Protein AF-A0A2S3U0H0-F1 (afdb_monomer_lite)

Structure (mmCIF, N/CA/C/O backbone):
data_AF-A0A2S3U0H0-F1
#
_entry.id   AF-A0A2S3U0H0-F1
#
loop_
_atom_site.group_PDB
_atom_site.id
_atom_site.type_symbol
_atom_site.label_atom_id
_atom_site.label_alt_id
_atom_site.label_comp_id
_atom_site.label_asym_id
_atom_site.label_entity_id
_atom_site.label_seq_id
_atom_site.pdbx_PDB_ins_code
_atom_site.Cartn_x
_atom_site.Cartn_y
_atom_site.Cartn_z
_atom_site.occupancy
_atom_site.B_iso_or_equiv
_atom_site.auth_seq_id
_atom_site.auth_comp_id
_atom_site.auth_asym_id
_atom_site.auth_atom_id
_atom_site.pdbx_PDB_model_num
ATOM 1 N N . MET A 1 1 ? -17.698 -8.871 22.736 1.00 60.97 1 MET A N 1
ATOM 2 C CA . MET A 1 1 ? -17.835 -9.371 24.126 1.00 60.97 1 MET A CA 1
ATOM 3 C C . MET A 1 1 ? -19.288 -9.163 24.531 1.00 60.97 1 MET A C 1
ATOM 5 O O . MET A 1 1 ? -19.805 -8.092 24.228 1.00 60.97 1 MET A O 1
ATOM 9 N N . ASN A 1 2 ? -19.949 -10.149 25.146 1.00 73.38 2 ASN A N 1
ATOM 10 C CA . ASN A 1 2 ? -21.327 -9.989 25.633 1.00 73.38 2 ASN A CA 1
ATOM 11 C C . ASN A 1 2 ? -21.284 -9.626 27.118 1.00 73.38 2 ASN A C 1
ATOM 13 O O . ASN A 1 2 ? -20.671 -10.350 27.902 1.00 73.38 2 ASN A O 1
ATOM 17 N N . GLN A 1 3 ? -21.918 -8.518 27.494 1.00 83.31 3 GLN A N 1
ATOM 18 C CA . GLN A 1 3 ? -21.955 -8.028 28.872 1.00 83.31 3 GLN A CA 1
ATOM 19 C C . GLN A 1 3 ? -23.400 -7.786 29.311 1.00 83.31 3 GLN A C 1
ATOM 21 O O . GLN A 1 3 ? -24.269 -7.542 28.476 1.00 83.31 3 GLN A O 1
ATOM 26 N N . GLN A 1 4 ? -23.675 -7.888 30.610 1.00 89.75 4 GLN A N 1
ATOM 27 C CA . GLN A 1 4 ? -24.959 -7.472 31.172 1.00 89.75 4 GLN A CA 1
ATOM 28 C C . GLN A 1 4 ? -24.845 -6.032 31.668 1.00 89.75 4 GLN A C 1
ATOM 30 O O . GLN A 1 4 ? -23.900 -5.706 32.385 1.00 89.75 4 GLN A O 1
ATOM 35 N N . ALA A 1 5 ? -25.802 -5.191 31.284 1.00 89.31 5 ALA A N 1
ATOM 36 C CA . ALA A 1 5 ? -25.940 -3.829 31.785 1.00 89.31 5 ALA A CA 1
ATOM 37 C C . ALA A 1 5 ? -27.229 -3.706 32.599 1.00 89.31 5 ALA A C 1
ATOM 39 O O . ALA A 1 5 ? -28.252 -4.290 32.233 1.00 89.31 5 ALA A O 1
ATOM 40 N N . ILE A 1 6 ? -27.166 -2.958 33.699 1.00 90.62 6 ILE A N 1
ATOM 41 C CA . ILE A 1 6 ? -28.332 -2.605 34.514 1.00 90.62 6 ILE A CA 1
ATOM 42 C C . ILE A 1 6 ? -29.107 -1.511 33.778 1.00 90.62 6 ILE A C 1
ATOM 44 O O . ILE A 1 6 ? -28.504 -0.609 33.197 1.00 90.62 6 ILE A O 1
ATOM 48 N N . ILE A 1 7 ? -30.434 -1.609 33.775 1.00 90.25 7 ILE A N 1
ATOM 49 C CA . ILE A 1 7 ? -31.294 -0.578 33.193 1.00 90.25 7 ILE A CA 1
ATOM 50 C C . ILE A 1 7 ? -31.602 0.458 34.277 1.00 90.25 7 ILE A C 1
ATOM 52 O O . ILE A 1 7 ? -32.066 0.104 35.359 1.00 90.25 7 ILE A O 1
ATOM 56 N N . GLU A 1 8 ? -31.368 1.733 33.973 1.00 92.38 8 GLU A N 1
ATOM 57 C CA . GLU A 1 8 ? -31.744 2.866 34.821 1.00 92.38 8 GLU A CA 1
ATOM 58 C C . GLU A 1 8 ? -32.905 3.631 34.178 1.00 92.38 8 GLU A C 1
ATOM 60 O O . GLU A 1 8 ? -32.902 3.890 32.973 1.00 92.38 8 GLU A O 1
ATOM 65 N N . ALA A 1 9 ? -33.912 3.986 34.976 1.00 91.69 9 ALA A N 1
ATOM 66 C CA . ALA A 1 9 ? -35.019 4.827 34.534 1.00 91.69 9 ALA A CA 1
ATOM 67 C C . ALA A 1 9 ? -34.747 6.277 34.937 1.00 91.69 9 ALA A C 1
ATOM 69 O O . ALA A 1 9 ? -34.553 6.550 36.121 1.00 91.69 9 ALA A O 1
ATOM 70 N N . LEU A 1 10 ? -34.760 7.190 33.967 1.00 95.19 10 LEU A N 1
ATOM 71 C CA . LEU A 1 10 ? -34.533 8.620 34.178 1.00 95.19 10 LEU A CA 1
ATOM 72 C C . LEU A 1 10 ? -35.791 9.427 33.816 1.00 95.19 10 LEU A C 1
ATOM 74 O O . LEU A 1 10 ? -36.524 9.051 32.899 1.00 95.19 10 LEU A O 1
ATOM 78 N N . ASP A 1 11 ? -36.047 10.527 34.526 1.00 92.50 11 ASP A N 1
ATOM 79 C CA . ASP A 1 11 ? -37.075 11.512 34.168 1.00 92.50 11 ASP A CA 1
ATOM 80 C C . ASP A 1 11 ? -36.614 12.430 33.016 1.00 92.50 11 ASP A C 1
ATOM 82 O O . ASP A 1 11 ? -35.493 12.329 32.514 1.00 92.50 11 ASP A O 1
ATOM 86 N N . ALA A 1 12 ? -37.469 13.368 32.596 1.00 94.12 12 ALA A N 1
ATOM 87 C CA . ALA A 1 12 ? -37.137 14.315 31.526 1.00 94.12 12 ALA A CA 1
ATOM 88 C C . ALA A 1 12 ? -35.936 15.235 31.844 1.00 94.12 12 ALA A C 1
ATOM 90 O O . ALA A 1 12 ? -35.362 15.822 30.929 1.00 94.12 12 ALA A O 1
ATOM 91 N N . ASN A 1 13 ? -35.553 15.357 33.118 1.00 94.88 13 ASN A N 1
ATOM 92 C CA . ASN A 1 13 ? -34.406 16.136 33.583 1.00 94.88 13 ASN A CA 1
ATOM 93 C C . ASN A 1 13 ? -33.153 15.263 33.799 1.00 94.88 13 ASN A C 1
ATOM 95 O O . ASN A 1 13 ? -32.121 15.784 34.220 1.00 94.88 13 ASN A O 1
ATOM 99 N N . GLY A 1 14 ? -33.223 13.953 33.531 1.00 93.69 14 GLY A N 1
ATOM 100 C CA . GLY A 1 14 ? -32.121 13.010 33.725 1.00 93.69 14 GLY A CA 1
ATOM 101 C C . GLY A 1 14 ? -31.955 12.495 35.160 1.00 93.69 14 GLY A C 1
ATOM 102 O O . GLY A 1 14 ? -30.900 11.956 35.477 1.00 93.69 14 GLY A O 1
ATOM 103 N N . GLN A 1 15 ? -32.952 12.658 36.037 1.00 95.00 15 GLN A N 1
ATOM 104 C CA . GLN A 1 15 ? -32.906 12.164 37.420 1.00 95.00 15 GLN A CA 1
ATOM 105 C C . GLN A 1 15 ? -33.456 10.741 37.531 1.00 95.00 15 GLN A C 1
ATOM 107 O O . GLN A 1 15 ? -34.466 10.418 36.907 1.00 95.00 15 GLN A O 1
ATOM 112 N N . ASN A 1 16 ? -32.844 9.908 38.376 1.00 94.00 16 ASN A N 1
ATOM 113 C CA . ASN A 1 16 ? -33.283 8.530 38.586 1.00 94.00 16 ASN A CA 1
ATOM 114 C C . ASN A 1 16 ? -34.701 8.451 39.169 1.00 94.00 16 ASN A C 1
ATOM 116 O O . ASN A 1 16 ? -35.032 9.088 40.171 1.00 94.00 16 ASN A O 1
ATOM 120 N N . LEU A 1 17 ? -35.516 7.590 38.568 1.00 91.00 17 LEU A N 1
ATOM 121 C CA . LEU A 1 17 ? -36.861 7.258 39.016 1.00 91.00 17 LEU A CA 1
ATOM 122 C C . LEU A 1 17 ? -36.852 5.956 39.822 1.00 91.00 17 LEU A C 1
ATOM 124 O O . LEU A 1 17 ? -36.223 4.970 39.439 1.00 91.00 17 LEU A O 1
ATOM 128 N N . ASN A 1 18 ? -37.607 5.930 40.922 1.00 90.31 18 ASN A N 1
ATOM 129 C CA . ASN A 1 18 ? -37.819 4.719 41.713 1.00 90.31 18 ASN A CA 1
ATOM 130 C C . ASN A 1 18 ? -38.939 3.868 41.092 1.00 90.31 18 ASN A C 1
ATOM 132 O O . ASN A 1 18 ? -40.113 4.036 41.424 1.00 90.31 18 ASN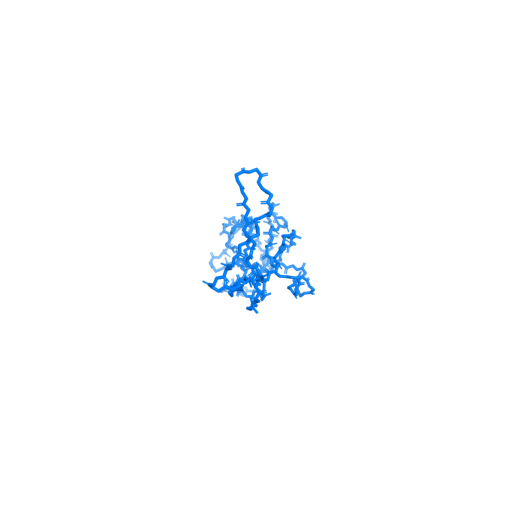 A O 1
ATOM 136 N N . VAL A 1 19 ? -38.579 2.986 40.160 1.00 88.12 19 VAL A N 1
ATOM 137 C CA . VAL A 1 19 ? -39.514 2.111 39.434 1.00 88.12 19 VAL A CA 1
ATOM 138 C C . VAL A 1 19 ? -39.018 0.666 39.411 1.00 88.12 19 VAL A C 1
ATOM 140 O O . VAL A 1 19 ? -37.822 0.401 39.514 1.00 88.12 19 VAL A O 1
ATOM 143 N N . VAL A 1 20 ? -39.942 -0.283 39.244 1.00 88.62 20 VAL A N 1
ATOM 144 C CA . VAL A 1 20 ? -39.611 -1.700 39.037 1.00 88.62 20 VAL A CA 1
ATOM 145 C C . VAL A 1 20 ? -39.477 -1.961 37.539 1.00 88.62 20 VAL A C 1
ATOM 147 O O . VAL A 1 20 ? -40.443 -1.810 36.794 1.00 88.62 20 VAL A O 1
ATOM 150 N N . LEU A 1 21 ? -38.284 -2.360 37.097 1.00 84.50 21 LEU A N 1
ATOM 151 C CA . LEU A 1 21 ? -37.990 -2.681 35.698 1.00 84.50 21 LEU A CA 1
ATOM 152 C C . LEU A 1 21 ? -37.961 -4.197 35.495 1.00 84.50 21 LEU A C 1
ATOM 154 O O . LEU A 1 21 ? -37.329 -4.928 36.259 1.00 84.50 21 LEU A O 1
ATOM 158 N N . THR A 1 22 ? -38.660 -4.686 34.470 1.00 86.69 22 THR A N 1
ATOM 159 C CA . THR A 1 22 ? -38.656 -6.105 34.090 1.00 86.69 22 THR A CA 1
ATOM 160 C C . THR A 1 22 ? -38.443 -6.216 32.576 1.00 86.69 22 THR A C 1
ATOM 162 O O . THR A 1 22 ? -39.365 -5.911 31.820 1.00 86.69 22 THR A O 1
ATOM 165 N N . PRO A 1 23 ? -37.248 -6.625 32.112 1.00 89.00 23 PRO A N 1
ATOM 166 C CA . PRO A 1 23 ? -36.099 -7.089 32.898 1.00 89.00 23 PRO A CA 1
ATOM 167 C C . PRO A 1 23 ? -35.354 -5.944 33.609 1.00 89.00 23 PRO A C 1
ATOM 169 O O . PRO A 1 23 ? -35.446 -4.789 33.207 1.00 89.00 23 PRO A O 1
ATOM 172 N N . SER A 1 24 ? -34.597 -6.268 34.660 1.00 88.00 24 SER A N 1
ATOM 173 C CA . SER A 1 24 ? -33.722 -5.310 35.358 1.00 88.00 24 SER A CA 1
ATOM 174 C C . SER A 1 24 ? -32.348 -5.155 34.694 1.00 88.00 24 SER A C 1
ATOM 176 O O . SER A 1 24 ? -31.608 -4.216 34.992 1.00 88.00 24 SER A O 1
ATOM 178 N N . THR A 1 25 ? -32.004 -6.061 33.775 1.00 90.62 25 THR A N 1
ATOM 179 C CA . THR A 1 25 ? -30.761 -6.041 33.006 1.00 90.62 25 THR A CA 1
ATOM 180 C C . THR A 1 25 ? -31.018 -6.355 31.538 1.00 90.62 25 THR A C 1
ATOM 182 O O . THR A 1 25 ? -32.006 -6.995 31.175 1.00 90.62 25 THR A O 1
ATOM 185 N N . THR A 1 26 ? -30.108 -5.915 30.675 1.00 90.06 26 THR A N 1
ATOM 186 C CA . THR A 1 26 ? -30.109 -6.275 29.256 1.00 90.06 26 THR A CA 1
ATOM 187 C C . THR A 1 26 ? -28.733 -6.749 28.814 1.00 90.06 26 THR A C 1
ATOM 189 O O . THR A 1 26 ? -27.713 -6.405 29.420 1.00 90.06 26 THR A O 1
ATOM 192 N N . SER A 1 27 ? -28.698 -7.560 27.758 1.00 89.25 27 SER A N 1
ATOM 193 C CA . SER A 1 27 ? -27.441 -7.970 27.144 1.00 89.25 27 SER A CA 1
ATOM 194 C C . SER A 1 27 ? -26.972 -6.894 26.173 1.00 89.25 27 SER A C 1
ATOM 196 O O . SER A 1 27 ? -27.676 -6.532 25.233 1.00 89.25 27 SER A O 1
ATOM 198 N N . VAL A 1 28 ? -25.762 -6.401 26.403 1.00 84.69 28 VAL A N 1
ATOM 199 C CA . VAL A 1 28 ? -25.082 -5.444 25.541 1.00 84.69 28 VAL A CA 1
ATOM 200 C C . VAL A 1 28 ? -23.996 -6.177 24.766 1.00 84.69 28 VAL A C 1
ATOM 202 O O . VAL A 1 28 ? -23.157 -6.883 25.336 1.00 84.69 28 VAL A O 1
ATOM 205 N N . TYR A 1 29 ? -24.005 -5.989 23.451 1.00 80.38 29 TYR A N 1
ATOM 206 C CA . TYR A 1 29 ? -22.926 -6.415 22.574 1.00 80.38 29 TYR A CA 1
ATOM 207 C C . TYR A 1 29 ? -21.968 -5.244 22.359 1.00 80.38 29 TYR A C 1
ATOM 209 O O . TYR A 1 29 ? -22.322 -4.257 21.718 1.00 80.38 29 TYR A O 1
ATOM 217 N N . ILE A 1 30 ? -20.748 -5.362 22.888 1.00 75.69 30 ILE A N 1
ATOM 218 C CA . ILE A 1 30 ? -19.671 -4.409 22.605 1.00 75.69 30 ILE A CA 1
ATOM 219 C C . ILE A 1 30 ? -18.774 -5.037 21.526 1.00 75.69 30 ILE A C 1
ATOM 221 O O . ILE A 1 30 ? -18.113 -6.056 21.807 1.00 75.69 30 ILE A O 1
ATOM 225 N N . PRO A 1 31 ? -18.748 -4.486 20.296 1.00 69.88 31 PRO A N 1
ATOM 226 C CA . PRO A 1 31 ? -17.837 -4.954 19.263 1.00 69.88 31 PRO A CA 1
ATOM 227 C C . PRO A 1 31 ? -16.396 -4.640 19.673 1.00 69.88 31 PRO A C 1
ATOM 229 O O . PRO A 1 31 ? -16.074 -3.520 20.061 1.00 69.88 31 PRO A O 1
ATOM 232 N N . ILE A 1 32 ? -15.516 -5.635 19.574 1.00 64.88 32 ILE A N 1
ATOM 233 C CA . ILE A 1 32 ? -14.068 -5.435 19.683 1.00 64.88 32 ILE A CA 1
ATOM 234 C C . ILE A 1 32 ? -13.502 -5.336 18.271 1.00 64.88 32 ILE A C 1
ATOM 236 O O . ILE A 1 32 ? -13.320 -6.341 17.588 1.00 64.88 32 ILE A O 1
ATOM 240 N N . THR A 1 33 ? -13.250 -4.118 17.806 1.00 69.00 33 THR A N 1
ATOM 241 C CA . THR A 1 33 ? -12.514 -3.902 16.557 1.00 69.00 33 THR A CA 1
ATOM 242 C C . THR A 1 33 ? -11.021 -3.930 16.854 1.00 69.00 33 THR A C 1
ATOM 244 O O . THR A 1 33 ? -10.570 -3.291 17.807 1.00 69.00 33 THR A O 1
ATOM 247 N N . GLN A 1 34 ? -10.233 -4.644 16.044 1.00 70.44 34 GLN A N 1
ATOM 248 C CA . GLN A 1 34 ? -8.779 -4.493 16.106 1.00 70.44 34 GLN A CA 1
ATOM 249 C C . GLN A 1 34 ? -8.429 -3.036 15.811 1.00 70.44 34 GLN A C 1
ATOM 251 O O . GLN A 1 34 ? -8.779 -2.514 14.755 1.00 70.44 34 GLN A O 1
ATOM 256 N N . ALA A 1 35 ? -7.753 -2.381 16.753 1.00 81.31 35 ALA A N 1
ATOM 257 C CA . ALA A 1 35 ? -7.283 -1.022 16.551 1.00 81.31 35 ALA A CA 1
ATOM 258 C C . ALA A 1 35 ? -6.241 -1.010 15.425 1.00 81.31 35 ALA A C 1
ATOM 260 O O . ALA A 1 35 ? -5.191 -1.657 15.523 1.00 81.31 35 ALA A O 1
ATOM 261 N N . THR A 1 36 ? -6.535 -0.267 14.363 1.00 90.00 36 THR A N 1
ATOM 262 C CA . THR A 1 36 ? -5.583 0.043 13.302 1.00 90.00 36 THR A CA 1
ATOM 263 C C . THR A 1 36 ? -4.997 1.431 13.524 1.00 90.00 36 THR A C 1
ATOM 265 O O . THR A 1 36 ? -5.583 2.305 14.160 1.00 90.00 36 THR A O 1
ATOM 268 N N . THR A 1 37 ? -3.791 1.641 13.029 1.00 92.25 37 THR A N 1
ATOM 269 C CA . THR A 1 37 ? -3.117 2.941 13.028 1.00 92.25 37 THR A CA 1
ATOM 270 C C . THR A 1 37 ? -2.567 3.183 11.638 1.00 92.25 37 THR A C 1
ATOM 272 O O . THR A 1 37 ? -2.432 2.246 10.857 1.00 92.25 37 THR A O 1
ATOM 275 N N . THR A 1 38 ? -2.266 4.433 11.326 1.00 94.88 38 THR A N 1
ATOM 276 C CA . THR A 1 38 ? -1.668 4.822 10.057 1.00 94.88 38 THR A CA 1
ATOM 277 C C . THR A 1 38 ? -0.203 5.201 10.261 1.00 94.88 38 THR A C 1
ATOM 279 O O . THR A 1 38 ? 0.126 5.865 11.246 1.00 94.88 38 THR A O 1
ATOM 282 N N . LYS A 1 39 ? 0.677 4.768 9.355 1.00 94.25 39 LYS A N 1
ATOM 283 C CA . LYS A 1 39 ? 2.104 5.115 9.344 1.00 94.25 39 LYS A CA 1
ATOM 284 C C . LYS A 1 39 ? 2.604 5.325 7.925 1.00 94.25 39 LYS A C 1
ATOM 286 O O . LYS A 1 39 ? 2.162 4.632 7.014 1.00 94.25 39 LYS A O 1
ATOM 291 N N . ASP A 1 40 ? 3.582 6.206 7.773 1.00 96.50 40 ASP A N 1
ATOM 292 C CA . ASP A 1 40 ? 4.323 6.323 6.523 1.00 96.50 40 ASP A CA 1
ATOM 293 C C . ASP A 1 40 ? 5.423 5.264 6.472 1.00 96.50 40 ASP A C 1
ATOM 295 O O . ASP A 1 40 ? 6.245 5.142 7.385 1.00 96.50 40 ASP A O 1
ATOM 299 N N . VAL A 1 41 ? 5.409 4.476 5.400 1.00 96.25 41 VAL A N 1
ATOM 300 C CA . VAL A 1 41 ? 6.325 3.360 5.165 1.00 96.25 41 VAL A CA 1
ATOM 301 C C . VAL A 1 41 ? 7.068 3.615 3.852 1.00 96.25 41 VAL A C 1
ATOM 303 O O . VAL A 1 41 ? 6.429 3.947 2.850 1.00 96.25 41 VAL A O 1
ATOM 306 N N . PRO A 1 42 ? 8.407 3.494 3.819 1.00 97.06 42 PRO A N 1
ATOM 307 C CA . PRO A 1 42 ? 9.167 3.644 2.583 1.00 97.06 42 PRO A CA 1
ATOM 308 C C . PRO A 1 42 ? 8.821 2.532 1.587 1.00 97.06 42 PRO A C 1
ATOM 310 O O . PRO A 1 42 ? 8.598 1.387 1.987 1.00 97.06 42 PRO A O 1
ATOM 313 N N . ILE A 1 43 ? 8.807 2.855 0.294 1.00 96.38 43 ILE A N 1
ATOM 314 C CA . ILE A 1 43 ? 8.599 1.857 -0.764 1.00 96.38 43 ILE A CA 1
ATOM 315 C C . ILE A 1 43 ? 9.929 1.256 -1.226 1.00 96.38 43 ILE A C 1
ATOM 317 O O . ILE A 1 43 ? 10.934 1.960 -1.337 1.00 96.38 43 ILE A O 1
ATOM 321 N N . ASP A 1 44 ? 9.917 -0.039 -1.527 1.00 95.44 44 ASP A N 1
ATOM 322 C CA . ASP A 1 44 ? 11.048 -0.796 -2.065 1.00 95.44 44 ASP A CA 1
ATOM 323 C C . ASP A 1 44 ? 10.688 -1.312 -3.466 1.00 95.44 44 ASP A C 1
ATOM 325 O O . ASP A 1 44 ? 9.913 -2.258 -3.617 1.00 95.44 44 ASP A O 1
ATOM 329 N N . LEU A 1 45 ? 11.190 -0.631 -4.501 1.00 95.12 45 LEU A N 1
ATOM 330 C CA . LEU A 1 45 ? 10.859 -0.910 -5.901 1.00 95.12 45 LEU A CA 1
ATOM 331 C C . LEU A 1 45 ? 11.683 -2.096 -6.419 1.00 95.12 45 LEU A C 1
ATOM 333 O O . LEU A 1 45 ? 12.909 -2.010 -6.505 1.00 95.12 45 LEU A O 1
ATOM 337 N N . LYS A 1 46 ? 11.011 -3.176 -6.830 1.00 92.06 46 LYS A N 1
ATOM 338 C CA . LYS A 1 46 ? 11.647 -4.404 -7.333 1.00 92.06 46 LYS A CA 1
ATOM 339 C C . LYS A 1 46 ? 11.225 -4.702 -8.760 1.00 92.06 46 LYS A C 1
ATOM 341 O O . LYS A 1 46 ? 10.062 -4.542 -9.109 1.00 92.06 46 LYS A O 1
ATOM 346 N N . ALA A 1 47 ? 12.162 -5.166 -9.580 1.00 91.88 47 ALA A N 1
ATOM 347 C CA . ALA A 1 47 ? 11.836 -5.648 -10.916 1.00 91.88 47 ALA A CA 1
ATOM 348 C C . ALA A 1 47 ? 11.006 -6.940 -10.830 1.00 91.88 47 ALA A C 1
ATOM 350 O O . ALA A 1 47 ? 11.280 -7.805 -9.999 1.00 91.88 47 ALA A O 1
ATOM 351 N N . SER A 1 48 ? 10.022 -7.082 -11.712 1.00 91.50 48 SER A N 1
ATOM 352 C CA . SER A 1 48 ? 9.211 -8.293 -11.877 1.00 91.50 48 SER A CA 1
ATOM 353 C C . SER A 1 48 ? 8.891 -8.532 -13.358 1.00 91.50 48 SER A C 1
ATOM 355 O O . SER A 1 48 ? 9.081 -7.637 -14.183 1.00 91.50 48 SER A O 1
ATOM 357 N N . GLY A 1 49 ? 8.412 -9.730 -13.700 1.00 87.38 49 GLY A N 1
ATOM 358 C CA . GLY A 1 49 ? 8.096 -10.103 -15.082 1.00 87.38 49 GLY A CA 1
ATOM 359 C C . GLY A 1 49 ? 9.289 -10.683 -15.850 1.00 87.38 49 GLY A C 1
ATOM 360 O O . GLY A 1 49 ? 10.284 -11.108 -15.260 1.00 87.38 49 GLY A O 1
ATOM 361 N N . LYS A 1 50 ? 9.174 -10.754 -17.183 1.00 81.69 50 LYS A N 1
ATOM 362 C CA . LYS A 1 50 ? 10.218 -11.331 -18.044 1.00 81.69 50 LYS A CA 1
ATOM 363 C C . LYS A 1 50 ? 11.299 -10.290 -18.326 1.00 81.69 50 LYS A C 1
ATOM 365 O O . LYS A 1 50 ? 11.048 -9.319 -19.035 1.00 81.69 50 LYS A O 1
ATOM 370 N N . THR A 1 51 ? 12.508 -10.537 -17.835 1.00 78.00 51 THR A N 1
ATOM 371 C CA . THR A 1 51 ? 13.694 -9.720 -18.118 1.00 78.00 51 THR A CA 1
ATOM 372 C C . THR A 1 51 ? 14.475 -10.288 -19.303 1.00 78.00 51 THR A C 1
ATOM 374 O O . THR A 1 51 ? 14.566 -11.508 -19.466 1.00 78.00 51 THR A O 1
ATOM 377 N N . ALA A 1 52 ? 15.049 -9.420 -20.137 1.00 76.69 52 ALA A N 1
ATOM 378 C CA . ALA A 1 52 ? 16.060 -9.844 -21.103 1.00 76.69 52 ALA A CA 1
ATOM 379 C C . ALA A 1 52 ? 17.347 -10.255 -20.362 1.00 76.69 52 ALA A C 1
ATOM 381 O O . ALA A 1 52 ? 17.642 -9.720 -19.290 1.00 76.69 52 ALA A O 1
ATOM 382 N N . ALA A 1 53 ? 18.091 -11.219 -20.913 1.00 71.94 53 ALA A N 1
ATOM 383 C CA . ALA A 1 53 ? 19.431 -11.526 -20.416 1.00 71.94 53 ALA A CA 1
ATOM 384 C C . ALA A 1 53 ? 20.319 -10.272 -20.542 1.00 71.94 53 ALA A C 1
ATOM 386 O O . ALA A 1 53 ? 20.128 -9.479 -21.463 1.00 71.94 53 ALA A O 1
ATOM 387 N N . ASP A 1 54 ? 21.229 -10.072 -19.587 1.00 79.38 54 ASP A N 1
ATOM 388 C CA . ASP A 1 54 ? 22.223 -8.983 -19.584 1.00 79.38 54 ASP A CA 1
ATOM 389 C C . ASP A 1 54 ? 21.650 -7.550 -19.546 1.00 79.38 54 ASP A C 1
ATOM 391 O O . ASP A 1 54 ? 22.330 -6.574 -19.849 1.00 79.38 54 ASP A O 1
ATOM 395 N N . THR A 1 55 ? 20.386 -7.390 -19.137 1.00 82.19 55 THR A N 1
ATOM 396 C CA . THR A 1 55 ? 19.759 -6.074 -18.943 1.00 82.19 55 THR A CA 1
ATOM 397 C C . THR A 1 55 ? 19.541 -5.800 -17.462 1.00 82.19 55 THR A C 1
ATOM 399 O O . THR A 1 55 ? 18.869 -6.571 -16.772 1.00 82.19 55 THR A O 1
ATOM 402 N N . SER A 1 56 ? 20.056 -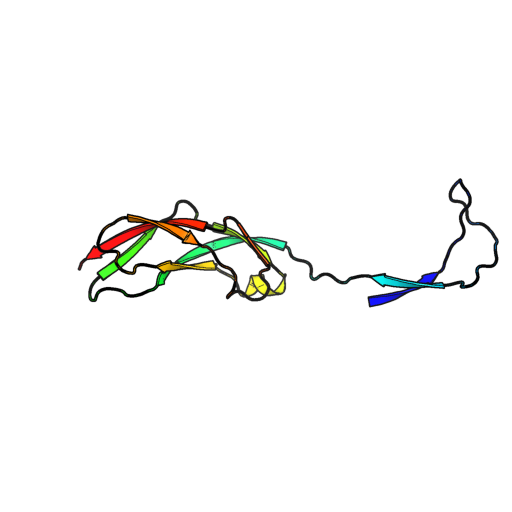4.672 -16.968 1.00 88.25 56 SER A N 1
ATOM 403 C CA . SER A 1 56 ? 19.786 -4.207 -15.607 1.00 88.25 56 SER A CA 1
ATOM 404 C C . SER A 1 56 ? 18.835 -3.007 -15.603 1.00 88.25 56 SER A C 1
ATOM 406 O O . SER A 1 56 ? 18.803 -2.187 -16.521 1.00 88.25 56 SER A O 1
ATOM 408 N N . TYR A 1 57 ? 18.020 -2.903 -14.553 1.00 91.12 57 TYR A N 1
ATOM 409 C CA . TYR A 1 57 ? 17.026 -1.840 -14.403 1.00 91.12 57 TYR A CA 1
ATOM 410 C C . TYR A 1 57 ? 17.319 -1.014 -13.156 1.00 91.12 57 TYR A C 1
ATOM 412 O O . TYR A 1 57 ? 17.709 -1.537 -12.113 1.00 91.12 57 TYR A O 1
ATOM 420 N N . SER A 1 58 ? 17.097 0.293 -13.251 1.00 93.56 58 SER A N 1
ATOM 421 C CA . SER A 1 58 ? 17.099 1.189 -12.095 1.00 93.56 58 SER A CA 1
ATOM 422 C C . SER A 1 58 ? 15.798 1.970 -12.023 1.00 93.56 58 SER A C 1
ATOM 424 O O . SER A 1 58 ? 15.260 2.400 -13.045 1.00 93.56 58 SER A O 1
ATOM 426 N N . PHE A 1 59 ? 15.296 2.141 -10.804 1.00 95.06 59 PHE A N 1
ATOM 427 C CA . PHE A 1 59 ? 13.978 2.705 -10.551 1.00 95.06 59 PHE A CA 1
ATOM 428 C C . PHE A 1 59 ? 14.080 4.006 -9.764 1.00 95.06 59 PHE A C 1
ATOM 430 O O . PHE A 1 59 ? 14.852 4.120 -8.812 1.00 95.06 59 PHE A O 1
ATOM 437 N N . SER A 1 60 ? 13.261 4.985 -10.133 1.00 95.19 60 SER A N 1
ATOM 438 C CA . SER A 1 60 ? 13.092 6.214 -9.361 1.00 95.19 60 SER A CA 1
ATOM 439 C C . SER A 1 60 ? 11.640 6.674 -9.393 1.00 95.19 60 SER A C 1
ATOM 441 O O . SER A 1 60 ? 11.019 6.675 -10.451 1.00 95.19 60 SER A O 1
ATOM 443 N N . SER A 1 61 ? 11.124 7.105 -8.248 1.00 95.75 61 SER A N 1
ATOM 444 C CA . SER A 1 61 ? 9.794 7.701 -8.085 1.00 95.75 61 SER A CA 1
ATOM 445 C C . SER A 1 61 ? 9.910 8.967 -7.245 1.00 95.75 61 SER A C 1
ATOM 447 O O . SER A 1 61 ? 10.781 9.033 -6.371 1.00 95.75 61 SER A O 1
ATOM 449 N N . ASP A 1 62 ? 9.045 9.950 -7.476 1.00 95.44 62 ASP A N 1
ATOM 450 C CA . ASP A 1 62 ? 8.914 11.113 -6.588 1.00 95.44 62 ASP A CA 1
ATOM 451 C C . ASP A 1 62 ? 8.292 10.706 -5.242 1.00 95.44 62 ASP A C 1
ATOM 453 O O . ASP A 1 62 ? 8.625 11.257 -4.193 1.00 95.44 62 ASP A O 1
ATOM 457 N N . THR A 1 63 ? 7.453 9.668 -5.248 1.00 94.56 63 THR A N 1
ATOM 458 C CA . THR A 1 63 ? 6.888 9.058 -4.043 1.00 94.56 63 THR A CA 1
ATOM 459 C C . THR A 1 63 ? 7.918 8.120 -3.415 1.00 94.56 63 THR A C 1
ATOM 461 O O . THR A 1 63 ? 8.214 7.062 -3.966 1.00 94.56 63 THR A O 1
ATOM 464 N N . LYS A 1 64 ? 8.483 8.508 -2.265 1.00 95.38 64 LYS A N 1
ATOM 465 C CA . LYS A 1 64 ? 9.460 7.697 -1.506 1.00 95.38 64 LYS A CA 1
ATOM 466 C C . LYS A 1 64 ? 8.825 6.844 -0.412 1.00 95.38 64 LYS A C 1
ATOM 468 O O . LYS A 1 64 ? 9.383 5.821 -0.024 1.00 95.38 64 LYS A O 1
ATOM 473 N N . SER A 1 65 ? 7.671 7.270 0.075 1.00 96.06 65 SER A N 1
ATOM 474 C CA . SER A 1 65 ? 6.907 6.605 1.119 1.00 96.06 65 SER A CA 1
ATOM 475 C C . SER A 1 65 ? 5.426 6.663 0.797 1.00 96.06 65 SER A C 1
ATOM 477 O O . SER A 1 65 ? 4.967 7.569 0.099 1.00 96.06 65 SER A O 1
ATOM 479 N N . VAL A 1 66 ? 4.692 5.696 1.328 1.00 96.50 66 VAL A N 1
ATOM 480 C CA . VAL A 1 66 ? 3.238 5.614 1.237 1.00 96.50 66 VAL A CA 1
ATOM 481 C C . VAL A 1 66 ? 2.651 5.500 2.632 1.00 96.50 66 VAL A C 1
ATOM 483 O O . VAL A 1 66 ? 3.267 4.954 3.550 1.00 96.50 66 VAL A O 1
ATOM 486 N N . THR A 1 67 ? 1.449 6.023 2.782 1.00 97.00 67 THR A N 1
ATOM 487 C CA . THR A 1 67 ? 0.702 5.990 4.027 1.00 97.00 67 THR A CA 1
ATOM 488 C C . THR A 1 67 ? -0.053 4.667 4.104 1.00 97.00 67 THR A C 1
ATOM 490 O O . THR A 1 67 ? -0.923 4.391 3.281 1.00 97.00 67 THR A O 1
ATOM 493 N N . VAL A 1 68 ? 0.281 3.838 5.087 1.00 96.38 68 VAL A N 1
ATOM 494 C CA . VAL A 1 68 ? -0.261 2.488 5.271 1.00 96.38 68 VAL A CA 1
ATOM 495 C C . VAL A 1 68 ? -1.085 2.441 6.551 1.00 96.38 68 VAL A C 1
ATOM 497 O O . VAL A 1 68 ? -0.634 2.917 7.595 1.00 96.38 68 VAL A O 1
ATOM 500 N N . THR A 1 69 ? -2.269 1.834 6.505 1.00 95.12 69 THR A N 1
ATOM 501 C CA . THR A 1 69 ? -3.085 1.561 7.695 1.00 95.12 69 THR A CA 1
ATOM 502 C C . THR A 1 69 ? -3.029 0.079 8.033 1.00 95.12 69 THR A C 1
ATOM 504 O O . THR A 1 69 ? -3.256 -0.770 7.176 1.00 95.12 69 THR A O 1
ATOM 507 N N . GLY A 1 70 ? -2.745 -0.243 9.293 1.00 93.94 70 GLY A N 1
ATOM 508 C CA . GLY A 1 70 ? -2.591 -1.625 9.735 1.00 93.94 70 GLY A CA 1
ATOM 509 C C . GLY A 1 70 ? -2.666 -1.805 11.246 1.00 93.94 70 GLY A C 1
ATOM 510 O O . GLY A 1 70 ? -2.732 -0.846 12.022 1.00 93.94 70 GLY A O 1
ATOM 511 N N . THR A 1 71 ? -2.680 -3.062 11.671 1.00 93.69 71 THR A N 1
ATOM 512 C CA . THR A 1 71 ? -2.738 -3.469 13.079 1.00 93.69 71 THR A CA 1
ATOM 513 C C . THR A 1 71 ? -1.398 -3.236 13.779 1.00 93.69 71 THR A C 1
ATOM 515 O O . THR A 1 71 ? -0.333 -3.212 13.160 1.00 93.69 71 THR A O 1
ATOM 518 N N . LYS A 1 72 ? -1.412 -3.128 15.113 1.00 89.31 72 LYS A N 1
ATOM 519 C CA . LYS A 1 72 ? -0.177 -2.972 15.905 1.00 89.31 72 LYS A CA 1
ATOM 520 C C . LYS A 1 72 ? 0.844 -4.100 15.667 1.00 89.31 72 LYS A C 1
ATOM 522 O O . LYS A 1 72 ? 2.044 -3.850 15.754 1.00 89.31 72 LYS A O 1
ATOM 527 N N . ALA A 1 73 ? 0.372 -5.310 15.364 1.00 90.75 73 ALA A N 1
ATOM 528 C CA . ALA A 1 73 ? 1.203 -6.490 15.130 1.00 90.75 73 ALA A CA 1
ATOM 529 C C . ALA A 1 73 ? 1.900 -6.505 13.754 1.00 90.75 73 ALA A C 1
ATOM 531 O O . ALA A 1 73 ? 2.866 -7.248 13.586 1.00 90.75 73 ALA A O 1
ATOM 532 N N . ALA A 1 74 ? 1.450 -5.686 12.794 1.00 91.88 74 ALA A N 1
ATOM 533 C CA . ALA A 1 74 ? 2.043 -5.600 11.458 1.00 91.88 74 ALA A CA 1
ATOM 534 C C . ALA A 1 74 ? 3.337 -4.762 11.439 1.00 91.88 74 ALA A C 1
ATOM 536 O O . ALA A 1 74 ? 4.297 -5.097 10.749 1.00 91.88 74 ALA A O 1
ATOM 537 N N . TRP A 1 75 ? 3.417 -3.704 12.256 1.00 90.38 75 TRP A N 1
ATOM 538 C CA . TRP A 1 75 ? 4.538 -2.749 12.221 1.00 90.38 75 TRP A CA 1
ATOM 539 C C . TRP A 1 75 ? 5.933 -3.317 12.500 1.00 90.38 75 TRP A C 1
ATOM 541 O O . TRP A 1 75 ? 6.882 -2.824 11.899 1.00 90.38 75 TRP A O 1
ATOM 551 N N . PRO A 1 76 ? 6.118 -4.314 13.384 1.00 90.44 76 PRO A N 1
ATOM 552 C CA . PRO A 1 76 ? 7.432 -4.927 13.566 1.00 90.44 76 PRO A CA 1
ATOM 553 C C . PRO A 1 76 ? 7.912 -5.714 12.337 1.00 90.44 76 PRO A C 1
ATOM 555 O O . PRO A 1 76 ? 9.115 -5.927 12.190 1.00 90.44 76 PRO A O 1
ATOM 558 N N . LYS A 1 77 ? 6.984 -6.163 11.479 1.00 89.81 77 LYS A N 1
ATOM 559 C CA . LYS A 1 77 ? 7.265 -6.972 10.284 1.00 89.81 77 LYS A CA 1
ATOM 560 C C . LYS A 1 77 ? 7.476 -6.100 9.042 1.00 89.81 77 LYS A C 1
ATOM 562 O O . LYS A 1 77 ? 8.367 -6.383 8.248 1.00 89.81 77 LYS A O 1
ATOM 567 N N . LEU A 1 78 ? 6.708 -5.017 8.916 1.00 91.38 78 LEU A N 1
ATOM 568 C CA . LEU A 1 78 ? 6.735 -4.125 7.758 1.00 91.38 78 LEU A CA 1
ATOM 569 C C . LEU A 1 78 ? 7.744 -2.979 7.946 1.00 91.38 78 LEU A C 1
ATOM 571 O O . LEU A 1 78 ? 7.421 -1.933 8.510 1.00 91.38 78 LEU A O 1
ATOM 575 N N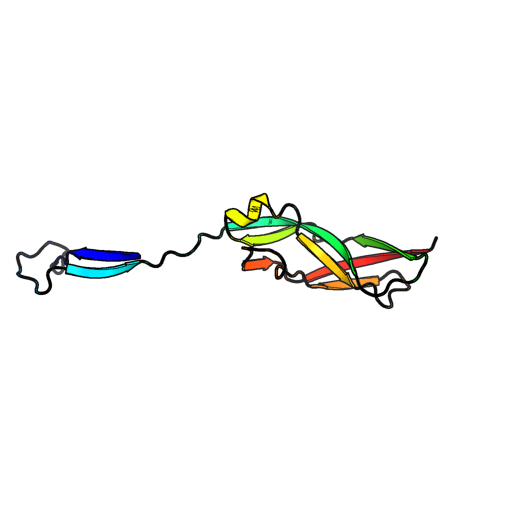 . LYS A 1 79 ? 8.979 -3.177 7.467 1.00 91.44 79 LYS A N 1
ATOM 576 C CA . LYS A 1 79 ? 10.023 -2.127 7.439 1.00 91.44 79 LYS A CA 1
ATOM 577 C C . LYS A 1 79 ? 9.940 -1.236 6.198 1.00 91.44 79 LYS A C 1
ATOM 579 O O . LYS A 1 79 ? 10.184 -0.036 6.287 1.00 91.44 79 LYS A O 1
ATOM 584 N N . SER A 1 80 ? 9.615 -1.835 5.062 1.00 94.00 80 SER A N 1
ATOM 585 C CA . SER A 1 80 ? 9.412 -1.187 3.768 1.00 94.00 80 SER A CA 1
ATOM 586 C C . SER A 1 80 ? 8.358 -1.971 3.001 1.00 94.00 80 SER A C 1
ATOM 588 O O . SER A 1 80 ? 8.284 -3.189 3.157 1.00 94.00 80 SER A O 1
ATOM 590 N N . LEU A 1 81 ? 7.575 -1.292 2.170 1.00 95.06 81 LEU A N 1
ATOM 591 C CA . LEU A 1 81 ? 6.554 -1.933 1.350 1.00 95.06 81 LEU A CA 1
ATOM 592 C C . LEU A 1 81 ? 7.158 -2.336 -0.006 1.00 95.06 81 LEU A C 1
ATOM 594 O O . LEU A 1 81 ? 7.547 -1.440 -0.765 1.00 95.06 81 LEU A O 1
ATOM 598 N N . PRO A 1 82 ? 7.270 -3.638 -0.327 1.00 94.25 82 PRO A N 1
ATOM 599 C CA . PRO A 1 82 ? 7.745 -4.070 -1.634 1.00 94.25 82 PRO A CA 1
ATOM 600 C C . PRO A 1 82 ? 6.725 -3.709 -2.720 1.00 94.25 82 PRO A C 1
ATOM 602 O O . PRO A 1 82 ? 5.540 -4.002 -2.601 1.00 94.25 82 PRO A O 1
ATOM 605 N N . VAL A 1 83 ? 7.192 -3.090 -3.802 1.00 95.50 83 VAL A N 1
ATOM 606 C CA . VAL A 1 83 ? 6.368 -2.741 -4.965 1.00 95.50 83 VAL A CA 1
ATOM 607 C C . VAL A 1 83 ? 7.004 -3.349 -6.205 1.00 95.50 83 VAL A C 1
ATOM 609 O O . VAL A 1 83 ? 8.118 -2.991 -6.596 1.00 95.50 83 VAL A O 1
ATOM 612 N N . ASN A 1 84 ? 6.283 -4.280 -6.822 1.00 94.06 84 ASN A N 1
ATOM 613 C CA . ASN A 1 84 ? 6.730 -4.983 -8.016 1.00 94.06 84 ASN A CA 1
ATOM 614 C C . ASN A 1 84 ? 6.478 -4.124 -9.260 1.00 94.06 84 ASN A C 1
ATOM 616 O O . ASN A 1 84 ? 5.346 -3.783 -9.589 1.00 94.06 84 ASN A O 1
ATOM 620 N N . VAL A 1 85 ? 7.552 -3.785 -9.962 1.00 94.44 85 VAL A N 1
ATOM 621 C CA . VAL A 1 85 ? 7.543 -3.014 -11.203 1.00 94.44 85 VAL A CA 1
ATOM 622 C C . VAL A 1 85 ? 7.709 -3.990 -12.361 1.00 94.44 85 VAL A C 1
ATOM 624 O O . VAL A 1 85 ? 8.762 -4.614 -12.502 1.00 94.44 85 VAL A O 1
ATOM 627 N N . ASP A 1 86 ? 6.673 -4.151 -13.182 1.00 93.38 86 ASP A N 1
ATOM 628 C CA . ASP A 1 86 ? 6.731 -5.029 -14.354 1.00 93.38 86 ASP A CA 1
ATOM 629 C C . ASP A 1 86 ? 7.584 -4.404 -15.471 1.00 93.38 86 ASP A C 1
ATOM 631 O O . ASP A 1 86 ? 7.236 -3.377 -16.082 1.00 93.38 86 ASP A O 1
ATOM 635 N N . VAL A 1 87 ? 8.719 -5.050 -15.738 1.00 91.88 87 VAL A N 1
ATOM 636 C CA . VAL A 1 87 ? 9.688 -4.656 -16.768 1.00 91.88 87 VAL A CA 1
ATOM 637 C C . VAL A 1 87 ? 9.564 -5.481 -18.052 1.00 91.88 87 VAL A C 1
ATOM 639 O O . VAL A 1 87 ? 10.387 -5.341 -18.954 1.00 91.88 87 VAL A O 1
ATOM 642 N N . THR A 1 88 ? 8.512 -6.294 -18.186 1.00 90.25 88 THR A N 1
ATOM 643 C CA . THR A 1 88 ? 8.233 -7.042 -19.416 1.00 90.25 88 THR A CA 1
ATOM 644 C C . THR A 1 88 ? 8.131 -6.084 -20.605 1.00 90.25 88 THR A C 1
ATOM 646 O O . THR A 1 88 ? 7.401 -5.088 -20.561 1.00 90.25 88 THR A O 1
ATOM 649 N N . ASN A 1 89 ? 8.881 -6.385 -21.671 1.00 86.69 89 ASN A N 1
ATOM 650 C CA . ASN A 1 89 ? 8.987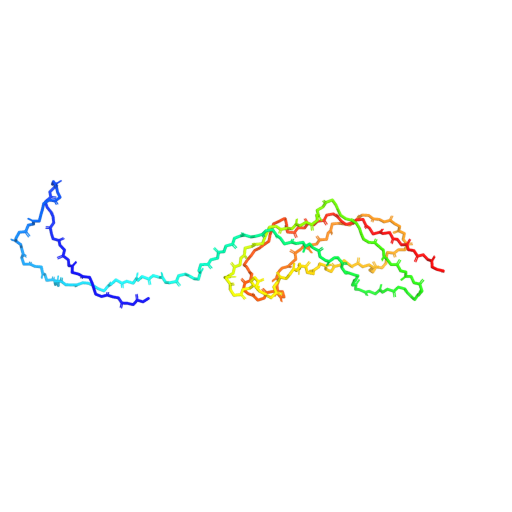 -5.574 -22.891 1.00 86.69 89 ASN A CA 1
ATOM 651 C C . ASN A 1 89 ? 9.439 -4.117 -22.651 1.00 86.69 89 ASN A C 1
ATOM 653 O O . ASN A 1 89 ? 9.068 -3.226 -23.412 1.00 86.69 89 ASN A O 1
ATOM 657 N N . VAL A 1 90 ? 10.213 -3.855 -21.592 1.00 88.94 90 VAL A N 1
ATOM 658 C CA . VAL A 1 90 ? 10.863 -2.555 -21.377 1.00 88.94 90 VAL A CA 1
ATOM 659 C C . VAL A 1 90 ? 12.293 -2.624 -21.906 1.00 88.94 90 VAL A C 1
ATOM 661 O O . VAL A 1 90 ? 13.174 -3.189 -21.258 1.00 88.94 90 VAL A O 1
ATOM 664 N N . ASP A 1 91 ? 12.496 -2.045 -23.087 1.00 88.06 91 ASP A N 1
ATOM 665 C 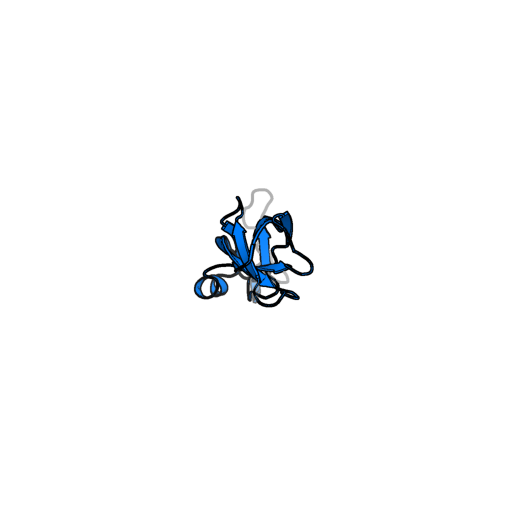CA . ASP A 1 91 ? 13.764 -1.984 -23.830 1.00 88.06 91 ASP A CA 1
ATOM 666 C C . ASP A 1 91 ? 14.444 -0.603 -23.769 1.00 88.06 91 ASP A C 1
ATOM 668 O O . ASP A 1 91 ? 15.610 -0.450 -24.121 1.00 88.06 91 ASP A O 1
ATOM 672 N N . SER A 1 92 ? 13.722 0.413 -23.298 1.00 90.00 92 SER A N 1
ATOM 673 C CA . SER A 1 92 ? 14.163 1.802 -23.244 1.00 90.00 92 SER A CA 1
ATOM 674 C C . SER A 1 92 ? 13.624 2.510 -22.000 1.00 90.00 92 SER A C 1
ATOM 676 O O . SER A 1 92 ? 12.676 2.063 -21.349 1.00 90.00 92 SER A O 1
ATOM 678 N N . THR A 1 93 ? 14.268 3.621 -21.625 1.00 93.25 93 THR A N 1
ATOM 679 C CA . THR A 1 93 ? 13.871 4.390 -20.437 1.00 93.25 93 THR A CA 1
ATOM 680 C C . THR A 1 93 ? 12.449 4.914 -20.592 1.00 93.25 93 THR A C 1
ATOM 682 O O . THR A 1 93 ? 12.144 5.633 -21.541 1.00 93.25 93 THR A O 1
ATOM 685 N N . THR A 1 94 ? 11.591 4.603 -19.626 1.00 95.00 94 THR A N 1
ATOM 686 C CA . THR A 1 94 ? 10.173 4.971 -19.654 1.00 95.00 94 THR A CA 1
ATOM 687 C C . THR A 1 94 ? 9.647 5.255 -18.252 1.00 95.00 94 THR A C 1
ATOM 689 O O . THR A 1 94 ? 10.283 4.919 -17.254 1.00 95.00 94 THR A O 1
ATOM 692 N N . THR A 1 95 ? 8.471 5.867 -18.164 1.00 96.31 95 THR A N 1
ATOM 693 C CA . THR A 1 95 ? 7.758 6.076 -16.902 1.00 96.31 95 THR A CA 1
ATOM 694 C C . THR A 1 95 ? 6.455 5.298 -16.946 1.00 96.31 95 THR A C 1
ATOM 696 O O . THR A 1 95 ? 5.652 5.487 -17.857 1.00 96.31 95 THR A O 1
ATOM 699 N N . LYS A 1 96 ? 6.229 4.448 -15.944 1.00 94.44 96 LYS A N 1
ATOM 700 C CA . LYS A 1 96 ? 4.991 3.682 -15.782 1.00 94.44 96 LYS A CA 1
ATOM 701 C C . LYS A 1 96 ? 4.289 4.075 -14.488 1.00 94.44 96 LYS A C 1
ATOM 703 O O . LYS A 1 96 ? 4.935 4.405 -13.496 1.00 94.44 96 LYS A O 1
ATOM 708 N N . THR A 1 97 ? 2.966 4.013 -14.498 1.00 96.50 97 THR A N 1
ATOM 709 C CA . THR A 1 97 ? 2.179 3.988 -13.264 1.00 96.50 97 THR A CA 1
ATOM 710 C C . THR A 1 97 ? 2.149 2.548 -12.771 1.00 96.50 97 THR A C 1
ATOM 712 O O . THR A 1 97 ? 1.796 1.654 -13.535 1.00 96.50 97 THR A O 1
ATOM 715 N N . VAL A 1 98 ? 2.575 2.331 -11.532 1.00 95.94 98 VAL A N 1
ATOM 716 C CA . VAL A 1 98 ? 2.671 1.013 -10.900 1.00 95.94 98 VAL A CA 1
ATOM 717 C C . VAL A 1 98 ? 1.732 0.988 -9.709 1.00 95.94 98 VAL A C 1
ATOM 719 O O . VAL A 1 98 ? 1.768 1.901 -8.881 1.00 95.94 98 VAL A O 1
ATOM 722 N N . ASP A 1 99 ? 0.903 -0.045 -9.629 1.00 95.88 99 ASP A N 1
ATOM 723 C CA . ASP A 1 99 ? -0.012 -0.227 -8.511 1.00 95.88 99 ASP A CA 1
ATOM 724 C C . ASP A 1 99 ? 0.749 -0.639 -7.249 1.00 95.88 99 ASP A C 1
ATOM 726 O O . ASP A 1 99 ? 1.680 -1.446 -7.270 1.00 95.88 99 ASP A O 1
ATOM 730 N N . VAL A 1 100 ? 0.338 -0.059 -6.128 1.00 94.88 100 VAL A N 1
ATOM 731 C CA . VAL A 1 100 ? 0.854 -0.358 -4.799 1.00 94.88 100 VAL A CA 1
ATOM 732 C C . VAL A 1 100 ? -0.180 -1.231 -4.105 1.00 94.88 100 VAL A C 1
ATOM 734 O O . VAL A 1 100 ? -1.256 -0.761 -3.736 1.00 94.88 100 VAL A O 1
ATOM 737 N N . SER A 1 101 ? 0.153 -2.508 -3.941 1.00 91.19 101 SER A N 1
ATOM 738 C CA . SER A 1 101 ? -0.683 -3.474 -3.234 1.00 91.19 101 SER A CA 1
ATOM 739 C C . SER A 1 101 ? -0.138 -3.750 -1.837 1.00 91.19 101 SER A C 1
ATOM 741 O O . SER A 1 101 ? 1.066 -3.699 -1.600 1.00 91.19 101 SER A O 1
ATOM 743 N N . THR A 1 102 ? -1.039 -4.087 -0.921 1.00 91.31 102 THR A N 1
ATOM 744 C CA . THR A 1 102 ? -0.723 -4.611 0.415 1.00 91.31 102 THR A CA 1
ATOM 745 C C . THR A 1 102 ? -1.269 -6.025 0.607 1.00 91.31 102 THR A C 1
ATOM 747 O O . THR A 1 102 ? -1.371 -6.492 1.734 1.00 91.31 102 THR A O 1
ATOM 750 N N . SER A 1 103 ? -1.674 -6.697 -0.477 1.00 88.94 103 SER A N 1
ATOM 751 C CA . SER A 1 103 ? -2.288 -8.032 -0.440 1.00 88.94 103 SER A CA 1
ATOM 752 C C . SER A 1 103 ? -1.388 -9.104 0.170 1.00 88.94 103 SER A C 1
ATOM 754 O O . SER A 1 103 ? -1.900 -10.060 0.743 1.00 88.94 103 SER A O 1
ATOM 756 N N . ASP A 1 104 ? -0.073 -8.921 0.073 1.00 88.50 104 ASP A N 1
ATOM 757 C CA . ASP A 1 104 ? 0.926 -9.852 0.600 1.00 88.50 104 ASP A CA 1
ATOM 758 C C . ASP A 1 104 ? 1.370 -9.494 2.035 1.00 88.50 104 ASP A C 1
ATOM 760 O O . ASP A 1 104 ? 2.214 -10.175 2.615 1.00 88.50 104 ASP A O 1
ATOM 764 N N . GLU A 1 105 ? 0.807 -8.430 2.626 1.00 91.19 105 GLU A N 1
ATOM 765 C CA . GLU A 1 105 ? 1.210 -7.895 3.929 1.00 91.19 105 GLU A CA 1
ATOM 766 C C . GLU A 1 105 ? 0.152 -8.161 5.011 1.00 91.19 105 GLU A C 1
ATOM 768 O O . GLU A 1 105 ? -0.892 -7.505 5.096 1.00 91.19 105 GLU A O 1
ATOM 773 N N . ASP A 1 106 ? 0.451 -9.104 5.905 1.00 91.50 106 ASP A N 1
ATOM 774 C CA . ASP A 1 106 ? -0.450 -9.489 6.991 1.00 91.50 106 ASP A CA 1
ATOM 775 C C . ASP A 1 106 ? -0.773 -8.331 7.943 1.00 91.50 106 ASP A C 1
ATOM 777 O O . ASP A 1 106 ? 0.099 -7.712 8.563 1.00 91.50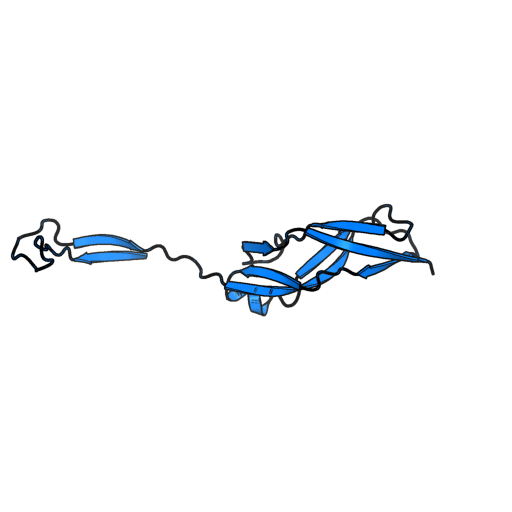 106 ASP A O 1
ATOM 781 N N . GLY A 1 107 ? -2.070 -8.115 8.166 1.00 90.56 107 GLY A N 1
ATOM 782 C CA . GLY A 1 107 ? -2.550 -7.125 9.125 1.00 90.56 107 GLY A CA 1
ATOM 783 C C . GLY A 1 107 ? -2.459 -5.684 8.624 1.00 90.56 107 GLY A C 1
ATOM 784 O O . GLY A 1 107 ? -2.591 -4.772 9.444 1.00 90.56 107 GLY A O 1
ATOM 785 N N . ILE A 1 108 ? -2.263 -5.482 7.320 1.00 94.31 108 ILE A N 1
ATOM 786 C CA . ILE A 1 108 ? -2.420 -4.203 6.628 1.00 94.31 108 ILE A CA 1
ATOM 787 C C . ILE A 1 108 ? -3.797 -4.158 5.955 1.00 94.31 108 ILE A C 1
ATOM 789 O O . ILE A 1 108 ? -4.215 -5.109 5.304 1.00 94.31 108 ILE A O 1
ATOM 793 N N . SER A 1 109 ? -4.528 -3.059 6.139 1.00 91.31 109 SER A N 1
ATOM 794 C CA . SER A 1 109 ? -5.896 -2.892 5.631 1.00 91.31 109 SER A CA 1
ATOM 795 C C . SER A 1 109 ? -5.997 -1.941 4.444 1.00 91.31 109 SER A C 1
ATOM 797 O O . SER A 1 109 ? -6.961 -2.022 3.687 1.00 91.31 109 SER A O 1
ATOM 799 N N . SER A 1 110 ? -5.060 -1.002 4.300 1.00 94.25 110 SER A N 1
ATOM 800 C CA . SER A 1 110 ? -5.064 -0.048 3.189 1.00 94.25 110 SER A CA 1
ATOM 801 C C . SER A 1 110 ? -3.715 0.640 3.001 1.00 94.25 110 SER A C 1
ATOM 803 O O . SER A 1 110 ? -2.880 0.686 3.909 1.00 94.25 110 SER A O 1
ATOM 805 N N . VAL A 1 111 ? -3.540 1.220 1.814 1.00 96.56 111 VAL A N 1
ATOM 806 C CA . VAL A 1 111 ? -2.396 2.045 1.428 1.00 96.56 111 VAL A CA 1
ATOM 807 C C . VAL A 1 111 ? -2.861 3.251 0.615 1.00 96.56 111 VAL A C 1
ATOM 809 O O . VAL A 1 111 ? -3.845 3.173 -0.121 1.00 96.56 111 VAL A O 1
ATOM 812 N N . SER A 1 112 ? -2.162 4.374 0.756 1.00 95.88 112 SER A N 1
ATOM 813 C CA . SER A 1 112 ? -2.368 5.581 -0.037 1.00 95.88 112 SER A CA 1
ATOM 814 C C . SER A 1 112 ? -1.028 6.255 -0.370 1.00 95.88 112 SER A C 1
ATOM 816 O O . SER A 1 112 ? -0.217 6.461 0.537 1.00 95.88 112 SER A O 1
ATOM 818 N N . PRO A 1 113 ? -0.784 6.643 -1.635 1.00 96.25 113 PRO A N 1
ATOM 819 C CA . PRO A 1 113 ? -1.607 6.348 -2.813 1.00 96.25 113 PRO A CA 1
ATOM 820 C C . PRO A 1 113 ? -1.586 4.853 -3.190 1.00 96.25 113 PRO A C 1
ATOM 822 O O . PRO A 1 113 ? -0.647 4.136 -2.859 1.00 96.25 113 PRO A O 1
ATOM 825 N N . THR A 1 114 ? -2.611 4.390 -3.914 1.00 96.12 114 THR A N 1
ATOM 826 C CA . THR A 1 114 ? -2.705 3.003 -4.423 1.00 96.12 114 THR A CA 1
ATOM 827 C C . THR A 1 114 ? -1.924 2.778 -5.716 1.00 96.12 114 THR A C 1
ATOM 829 O O . THR A 1 114 ? -1.868 1.661 -6.215 1.00 96.12 114 THR A O 1
ATOM 832 N N . SER A 1 115 ? -1.324 3.825 -6.279 1.00 96.12 115 SER A N 1
ATOM 833 C CA . SER A 1 115 ? -0.409 3.733 -7.411 1.00 96.12 115 SER A CA 1
ATOM 834 C C . SER A 1 115 ? 0.635 4.842 -7.349 1.00 96.12 115 SER A C 1
ATOM 836 O O . SER A 1 115 ? 0.406 5.911 -6.776 1.00 96.12 115 SER A O 1
ATOM 838 N N . VAL A 1 116 ? 1.802 4.586 -7.932 1.00 96.62 116 VAL A N 1
ATOM 839 C CA . VAL A 1 116 ? 2.934 5.517 -7.967 1.00 96.62 116 VAL A CA 1
ATOM 840 C C . VAL A 1 116 ? 3.535 5.573 -9.365 1.00 96.62 116 VAL A C 1
ATOM 842 O O . VAL A 1 116 ? 3.563 4.581 -10.093 1.00 96.62 116 VAL A O 1
ATOM 845 N N . LYS A 1 117 ? 4.036 6.745 -9.763 1.00 96.94 117 LYS A N 1
ATOM 846 C CA . LYS A 1 117 ? 4.765 6.896 -11.027 1.00 96.94 117 LYS A CA 1
ATOM 847 C C . LYS A 1 117 ? 6.217 6.486 -10.829 1.00 96.94 117 LYS A C 1
ATOM 849 O O . LYS A 1 117 ? 6.948 7.129 -10.082 1.00 96.94 117 LYS A O 1
ATOM 854 N N . VAL A 1 118 ? 6.641 5.448 -11.536 1.00 96.94 118 VAL A N 1
ATOM 855 C CA . VAL A 1 118 ? 8.005 4.926 -11.497 1.00 96.94 118 VAL A CA 1
ATOM 856 C C . VAL A 1 118 ? 8.668 5.165 -12.844 1.00 96.94 118 VAL A C 1
ATOM 858 O O . VAL A 1 118 ? 8.223 4.657 -13.874 1.00 96.94 118 VAL A O 1
ATOM 861 N N . LYS A 1 119 ? 9.766 5.918 -12.833 1.00 96.56 119 LYS A N 1
ATOM 862 C CA . LYS A 1 119 ? 10.704 5.980 -13.949 1.00 96.56 119 LYS A CA 1
ATOM 863 C C . LYS A 1 119 ? 11.605 4.751 -13.898 1.00 96.56 119 LYS A C 1
ATOM 865 O O . LYS A 1 119 ? 12.294 4.518 -12.904 1.00 96.56 119 LYS A O 1
ATOM 870 N N . ILE A 1 120 ? 11.592 3.997 -14.986 1.00 95.19 120 ILE A N 1
ATOM 871 C CA . ILE A 1 120 ? 12.388 2.802 -15.228 1.00 95.19 120 ILE A CA 1
ATOM 872 C C . ILE A 1 120 ? 13.500 3.205 -16.190 1.00 95.19 120 ILE A C 1
ATOM 874 O O . ILE A 1 120 ? 13.230 3.592 -17.325 1.00 95.19 120 ILE A O 1
ATOM 878 N N . THR A 1 121 ? 14.744 3.132 -15.735 1.00 94.19 121 THR A N 1
ATOM 879 C CA . THR A 1 121 ? 15.925 3.386 -16.564 1.00 94.19 121 THR A CA 1
ATOM 880 C C . THR A 1 121 ? 16.587 2.053 -16.878 1.00 94.19 121 THR A C 1
ATOM 882 O O . THR A 1 121 ? 17.017 1.351 -15.957 1.00 94.19 121 THR A O 1
ATOM 885 N N . VAL A 1 122 ? 16.658 1.725 -18.166 1.00 91.75 122 VAL A N 1
ATOM 886 C CA . VAL A 1 122 ? 17.331 0.527 -18.681 1.00 91.75 122 VAL A CA 1
ATOM 887 C C . VAL A 1 122 ? 18.827 0.805 -18.774 1.00 91.75 122 VAL A C 1
ATOM 889 O O . VAL A 1 122 ? 19.235 1.852 -19.281 1.00 91.75 122 VAL A O 1
ATOM 892 N N . LYS A 1 123 ? 19.633 -0.115 -18.252 1.00 86.44 123 LYS A N 1
ATOM 893 C CA . LYS A 1 123 ? 21.086 -0.122 -18.374 1.00 86.44 123 LYS A CA 1
ATOM 894 C C . LYS A 1 123 ? 21.480 -1.404 -19.097 1.00 86.44 123 LYS A C 1
ATOM 896 O O . LYS A 1 123 ? 21.265 -2.500 -18.578 1.00 86.44 123 LYS A O 1
ATOM 901 N N . ASN A 1 124 ? 22.031 -1.235 -20.288 1.00 72.69 124 ASN A N 1
ATOM 902 C CA . ASN A 1 124 ? 22.663 -2.319 -21.020 1.00 72.69 124 ASN A CA 1
ATOM 903 C C . ASN A 1 124 ? 24.134 -2.327 -20.611 1.00 72.69 124 ASN A C 1
ATOM 905 O O . ASN A 1 124 ? 24.782 -1.281 -20.713 1.00 72.69 124 ASN A O 1
ATOM 909 N N . ASP A 1 125 ? 24.600 -3.470 -20.114 1.00 60.16 125 ASP A N 1
ATOM 910 C CA . ASP A 1 125 ? 26.033 -3.756 -20.004 1.00 60.16 125 ASP A CA 1
ATOM 911 C C . ASP A 1 125 ? 26.588 -4.224 -21.361 1.00 60.16 125 ASP A C 1
ATOM 913 O O . ASP A 1 125 ? 25.813 -4.806 -22.161 1.00 60.16 125 ASP A O 1
#

Foldseek 3Di:
DKDKDADFDADPVRHTDDDDDVVRIDIDDDDDDQDKDKDKAFADEDEDDDDDPQKDKDKDFPDGTKIWIFGPVQVVVRRHQYFYDYCVPPPAWDKDKGARDCPVGPGIDDIPPRITIMTMHMDHD

InterPro domains:
  IPR012505 YbbR-like [PF07949] (41-120)
  IPR053154 Cyclic di-AMP regulator [PTHR37804] (3-124)

Organism: NCBI:txid337330

Radius of gyration: 26.61 Å; chains: 1; bounding box: 66×28×66 Å

Sequence (125 aa):
MNQQAIIEALDANGQNLNVVLTPSTTSVYIPITQATTTKDVPIDLKASGKTAADTSYSFSSDTKSVTVTGTKAAWPKLKSLPVNVDVTNVDSTTTKTVDVSTSDEDGISSVSPTSVKVKITVKND

Secondary structure (DSSP, 8-state):
-EEEEE---B-TTSPBP----SSSEEEEE---PPPEEEEEEEEEEEEES-PPTTEEEEEE-S--EEEEEEETTTTTT-SSEEEEEE-TT--S-EEEEEE---TTSTTEEEEESSEEEEEEEEEE-

pLDDT: mean 90.02, std 7.63, range [60.16, 97.06]